Protein AF-A0A8J7K8T6-F1 (afdb_monomer_lite)

Sequence (107 aa):
MPESSIFPLVMDSPFGSLDEIYRRQVARAIPVLANQLIVLVTKTQWRGEVAEEMADRVGHQYVLTYYSPKPDCQEDAIALGSGQYPLVRLSPNLFEYTEIIEVERQG

Foldseek 3Di:
DDDPQPDEAEDEAPQPPDDPVVLLVCLQPQLPPYPHYHYHHDLVSCDDSNVVNCVVRDPWDKAKAWAACDPPWDWDWHDDDPDIGTNYHHHPPSDTDIDIGTDDDPD

Secondary structure (DSSP, 8-state):
---GGGS-EEEE-TTTT--HHHHHHHHHHGGGS-SSEEEE--TTTSSTHHHHHHGGG-S--EEEEEEE--TT---EEEEETTEEEEEEEE-TTS--EEEEEEPPP--

Radius of gyration: 16.02 Å; chains: 1; bounding box: 48×32×39 Å

pLDDT: mean 88.34, std 10.86, range [46.53, 97.88]

Structure (mmCIF, N/CA/C/O backbone):
data_AF-A0A8J7K8T6-F1
#
_entry.id   AF-A0A8J7K8T6-F1
#
loop_
_atom_site.group_PDB
_atom_site.id
_atom_site.type_symbol
_atom_site.label_atom_id
_atom_site.label_alt_id
_atom_site.label_comp_id
_atom_site.label_asym_id
_atom_site.label_entity_id
_atom_site.label_seq_id
_atom_site.pdbx_PDB_ins_code
_atom_site.Cartn_x
_atom_site.Cartn_y
_atom_site.Cartn_z
_atom_site.occupancy
_atom_site.B_iso_or_equiv
_atom_site.auth_seq_id
_atom_site.auth_comp_id
_atom_site.auth_asym_id
_atom_site.auth_atom_id
_atom_site.pdbx_PDB_model_num
ATOM 1 N N . MET A 1 1 ? -31.794 16.936 3.032 1.00 46.53 1 MET A N 1
ATOM 2 C CA . MET A 1 1 ? -30.410 17.012 2.514 1.00 46.53 1 MET A CA 1
ATOM 3 C C . MET A 1 1 ? -29.882 15.593 2.442 1.00 46.53 1 MET A C 1
ATOM 5 O O . MET A 1 1 ? -30.258 14.834 3.327 1.00 46.53 1 MET A O 1
ATOM 9 N N . PRO A 1 2 ? -29.124 15.192 1.409 1.00 48.59 2 PRO A N 1
ATOM 10 C CA . PRO A 1 2 ? -28.550 13.853 1.402 1.00 48.59 2 PRO A CA 1
ATOM 11 C C . PRO A 1 2 ? -27.568 13.753 2.573 1.00 48.59 2 PRO A C 1
ATOM 13 O O . PRO A 1 2 ? -26.721 14.631 2.739 1.00 48.59 2 PRO A O 1
ATOM 16 N N . GLU A 1 3 ? -27.725 12.739 3.421 1.00 56.84 3 GLU A N 1
ATOM 17 C CA . GLU A 1 3 ? -26.734 12.449 4.452 1.00 56.84 3 GLU A CA 1
ATOM 18 C C . GLU A 1 3 ? -25.435 12.037 3.754 1.00 56.84 3 GLU A C 1
ATOM 20 O O . GLU A 1 3 ? -25.422 11.141 2.909 1.00 56.84 3 GLU A O 1
ATOM 25 N N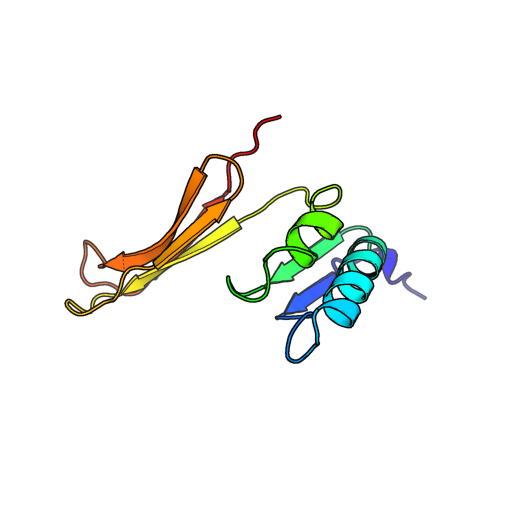 . SER A 1 4 ? -24.323 12.686 4.095 1.00 55.19 4 SER A N 1
ATOM 26 C CA . SER A 1 4 ? -22.994 12.358 3.563 1.00 55.19 4 SER A CA 1
ATOM 27 C C . SER A 1 4 ? -22.542 10.927 3.897 1.00 55.19 4 SER A C 1
ATOM 29 O O . SER A 1 4 ? -21.538 10.472 3.365 1.00 55.19 4 SER A O 1
ATOM 31 N N . SER A 1 5 ? -23.284 10.211 4.749 1.00 57.25 5 SER A N 1
ATOM 32 C CA . SER A 1 5 ? -23.075 8.807 5.126 1.00 57.25 5 SER A CA 1
ATOM 33 C C . SER A 1 5 ? -23.447 7.799 4.025 1.00 57.25 5 SER A C 1
ATOM 35 O O . SER A 1 5 ? -23.142 6.613 4.162 1.00 57.25 5 SER A O 1
ATOM 37 N N . ILE A 1 6 ? -24.114 8.246 2.951 1.00 66.06 6 ILE A N 1
ATOM 38 C CA . ILE A 1 6 ? -24.674 7.376 1.902 1.00 66.06 6 ILE A CA 1
ATOM 39 C C . ILE A 1 6 ? -23.663 7.098 0.772 1.00 66.06 6 ILE A C 1
ATOM 41 O O . ILE A 1 6 ? -23.799 6.103 0.063 1.00 66.06 6 ILE A O 1
ATOM 45 N N . PHE A 1 7 ? -22.630 7.932 0.609 1.00 80.94 7 PHE A N 1
ATOM 46 C CA . PHE A 1 7 ? -21.662 7.810 -0.487 1.00 80.94 7 PHE A CA 1
ATOM 47 C C . PHE A 1 7 ? -20.274 7.386 0.007 1.00 80.94 7 PHE A C 1
ATOM 49 O O . PHE A 1 7 ? -19.885 7.764 1.115 1.00 80.94 7 PHE A O 1
ATOM 56 N N . PRO A 1 8 ? -19.504 6.636 -0.807 1.00 86.69 8 PRO A N 1
ATOM 57 C CA . PRO A 1 8 ? -18.117 6.345 -0.485 1.00 86.69 8 PRO A CA 1
ATOM 58 C C . PRO A 1 8 ? -17.298 7.625 -0.382 1.00 86.69 8 PRO A C 1
ATOM 60 O O . PRO A 1 8 ? -17.351 8.490 -1.259 1.00 86.69 8 PRO A O 1
ATOM 63 N N . LEU A 1 9 ? -16.481 7.701 0.662 1.00 91.00 9 LEU A N 1
ATOM 64 C CA . LEU A 1 9 ? -15.450 8.714 0.793 1.00 91.00 9 LEU A CA 1
ATOM 65 C C . LEU A 1 9 ? -14.146 8.172 0.211 1.00 91.00 9 LEU A C 1
ATOM 67 O O . LEU A 1 9 ? -13.639 7.149 0.667 1.00 91.00 9 LEU A O 1
ATOM 71 N N . VAL A 1 10 ? -13.603 8.856 -0.796 1.00 93.25 10 VAL A N 1
ATOM 72 C CA . VAL A 1 10 ? -12.311 8.516 -1.403 1.00 93.25 10 VAL A CA 1
ATOM 73 C C . VAL A 1 10 ? -11.294 9.576 -1.007 1.00 93.25 10 VAL A C 1
ATOM 75 O O . VAL A 1 10 ? -11.547 10.767 -1.184 1.00 93.25 10 VAL A O 1
ATOM 78 N N . MET A 1 11 ? -10.153 9.154 -0.469 1.00 92.75 11 MET A N 1
ATOM 79 C CA . MET A 1 11 ? -9.060 10.049 -0.095 1.00 92.75 11 MET A CA 1
ATOM 80 C C . MET A 1 11 ? -7.763 9.631 -0.772 1.00 92.75 11 MET A C 1
ATOM 82 O O . MET A 1 11 ? -7.366 8.469 -0.693 1.00 92.75 11 MET A O 1
ATOM 86 N N . ASP A 1 12 ? -7.082 10.602 -1.371 1.00 91.38 12 ASP A N 1
ATOM 87 C CA . ASP A 1 12 ? -5.712 10.448 -1.843 1.00 91.38 12 ASP A CA 1
ATOM 88 C C . ASP A 1 12 ? -4.756 11.036 -0.807 1.00 91.38 12 ASP A C 1
ATOM 90 O O . ASP A 1 12 ? -4.829 12.218 -0.465 1.00 91.38 12 ASP A O 1
ATOM 94 N N . SER A 1 13 ? -3.863 10.193 -0.295 1.00 88.00 13 SER A N 1
ATOM 95 C CA . SER A 1 13 ? -2.732 10.603 0.525 1.00 88.00 13 SER A CA 1
ATOM 96 C C . SER A 1 13 ? -3.102 11.434 1.770 1.00 88.00 13 SER A C 1
ATOM 98 O O . SER A 1 13 ? -2.434 12.436 2.047 1.00 88.00 13 SER A O 1
ATOM 100 N N . PRO A 1 14 ? -4.091 11.025 2.598 1.00 88.19 14 PRO A N 1
ATOM 101 C CA . PRO A 1 14 ? -4.586 11.841 3.716 1.00 88.19 14 PRO A CA 1
ATOM 102 C C . PRO A 1 14 ? -3.578 12.023 4.868 1.00 88.19 14 PRO A C 1
ATOM 104 O O . PRO A 1 14 ? -3.843 12.750 5.821 1.00 88.19 14 PRO A O 1
ATOM 107 N N . PHE A 1 15 ? -2.415 11.370 4.783 1.00 88.25 15 PHE A N 1
ATOM 108 C CA . PHE A 1 15 ? -1.342 11.404 5.782 1.00 88.25 15 PHE A CA 1
ATOM 109 C C . PHE A 1 15 ? -0.106 12.199 5.326 1.00 88.25 15 PHE A C 1
ATOM 111 O O . PHE A 1 15 ? 0.943 12.131 5.969 1.00 88.25 15 PHE A O 1
ATOM 118 N N . GLY A 1 16 ? -0.174 12.892 4.183 1.00 79.88 16 GLY A N 1
ATOM 119 C CA . GLY A 1 16 ? 0.946 13.670 3.645 1.00 79.88 16 GLY A CA 1
ATOM 120 C C . GLY A 1 16 ? 1.366 14.833 4.555 1.00 79.88 16 GLY A C 1
ATOM 121 O O . GLY A 1 16 ? 0.522 15.552 5.075 1.00 79.88 16 GLY A O 1
ATOM 122 N N . SER A 1 17 ? 2.680 15.034 4.714 1.00 69.56 17 SER A N 1
ATOM 123 C CA . SER A 1 17 ? 3.289 16.171 5.436 1.00 69.56 17 SER A CA 1
ATOM 124 C C . SER A 1 17 ? 2.891 16.331 6.915 1.00 69.56 17 SER A C 1
ATOM 126 O O . SER A 1 17 ? 2.901 17.444 7.439 1.00 69.56 17 SER A O 1
ATOM 128 N N . LEU A 1 18 ? 2.579 15.227 7.600 1.00 78.12 18 LEU A N 1
ATOM 129 C CA . LEU A 1 18 ? 2.251 15.197 9.030 1.00 78.12 18 LEU A CA 1
ATOM 130 C C . LEU A 1 18 ? 3.329 14.465 9.845 1.00 78.12 18 LEU A C 1
ATOM 132 O O . LEU A 1 18 ? 3.889 13.456 9.397 1.00 78.12 18 LEU A O 1
ATOM 136 N N . ASP A 1 19 ? 3.596 14.941 11.065 1.00 80.56 19 ASP A N 1
ATOM 137 C CA . ASP A 1 19 ? 4.421 14.189 12.015 1.00 80.56 19 ASP A CA 1
ATOM 138 C C . ASP A 1 19 ? 3.712 12.901 12.480 1.00 80.56 19 ASP A C 1
ATOM 140 O O . ASP A 1 19 ? 2.548 12.649 12.166 1.00 80.56 19 ASP A O 1
ATOM 144 N N . GLU A 1 20 ? 4.442 12.032 13.175 1.00 80.06 20 GLU A N 1
ATOM 145 C CA . GLU A 1 20 ? 3.932 10.734 13.637 1.00 80.06 20 GLU A CA 1
ATOM 146 C C . GLU A 1 20 ? 2.703 10.857 14.558 1.00 80.06 20 GLU A C 1
ATOM 148 O O . GLU A 1 20 ? 1.760 10.071 14.450 1.00 80.06 20 GLU A O 1
ATOM 153 N N . ILE A 1 21 ? 2.669 11.872 15.428 1.00 82.56 21 ILE A N 1
ATOM 154 C CA . ILE A 1 21 ? 1.571 12.074 16.381 1.00 82.56 21 ILE A CA 1
ATOM 155 C C . ILE A 1 21 ? 0.300 12.460 15.623 1.00 82.56 21 ILE A C 1
ATOM 157 O O . ILE A 1 21 ? -0.761 11.872 15.856 1.00 82.56 21 ILE A O 1
ATOM 161 N N . TYR A 1 22 ? 0.400 13.402 14.684 1.00 85.06 22 TYR A N 1
ATOM 162 C CA . TYR A 1 22 ? -0.742 13.797 13.861 1.00 85.06 22 TYR A CA 1
ATOM 163 C C . TYR A 1 22 ? -1.194 12.665 12.939 1.00 85.06 22 TYR A C 1
ATOM 165 O O . TYR A 1 22 ? -2.398 12.446 12.811 1.00 85.06 22 TYR A O 1
ATOM 173 N N . ARG A 1 23 ? -0.271 11.888 12.354 1.00 87.38 23 ARG A N 1
ATOM 174 C CA . ARG A 1 23 ? -0.631 10.716 11.536 1.00 87.38 23 ARG A CA 1
ATOM 175 C C . ARG A 1 23 ? -1.458 9.706 12.326 1.00 87.38 23 ARG A C 1
ATOM 177 O O . ARG A 1 23 ? -2.501 9.288 11.829 1.00 87.38 23 ARG A O 1
ATOM 184 N N . ARG A 1 24 ? -1.078 9.399 13.571 1.00 89.38 24 ARG A N 1
ATOM 185 C CA . ARG A 1 24 ? -1.856 8.519 14.462 1.00 89.38 24 ARG A CA 1
ATOM 186 C C . ARG A 1 24 ? -3.257 9.067 14.747 1.00 89.38 24 ARG A C 1
ATOM 188 O O . ARG A 1 24 ? -4.237 8.330 14.673 1.00 89.38 24 ARG A O 1
ATOM 195 N N . GLN A 1 25 ? -3.380 10.359 15.057 1.00 88.88 25 GLN A N 1
ATOM 196 C CA . GLN A 1 25 ? -4.689 10.973 15.323 1.00 88.88 25 GLN A CA 1
ATOM 197 C C . GLN A 1 25 ? -5.607 10.935 14.096 1.0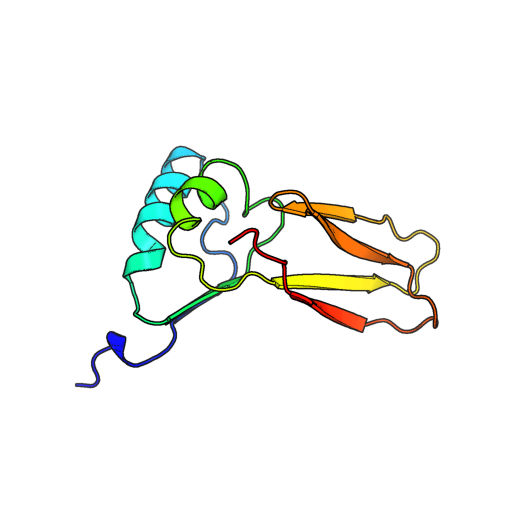0 88.88 25 GLN A C 1
ATOM 199 O O . GLN A 1 25 ? -6.781 10.585 14.209 1.00 88.88 25 GLN A O 1
ATOM 204 N N . VAL A 1 26 ? -5.064 11.249 12.921 1.00 90.31 26 VAL A N 1
ATOM 205 C CA . VAL A 1 26 ? -5.801 11.210 11.655 1.00 90.31 26 VAL A CA 1
ATOM 206 C C . VAL A 1 26 ? -6.196 9.772 11.298 1.00 90.31 26 VAL A C 1
ATOM 208 O O . VAL A 1 26 ? -7.342 9.538 10.917 1.00 90.31 26 VAL A O 1
ATOM 211 N N . ALA A 1 27 ? -5.302 8.798 11.502 1.00 91.50 27 ALA A N 1
ATOM 212 C CA . ALA A 1 27 ? -5.561 7.377 11.257 1.00 91.50 27 ALA A CA 1
ATOM 213 C C . ALA A 1 27 ? -6.689 6.815 12.139 1.00 91.50 27 ALA A C 1
ATOM 215 O O . ALA A 1 27 ? -7.451 5.969 11.682 1.00 91.50 27 ALA A O 1
ATOM 216 N N . ARG A 1 28 ? -6.864 7.342 13.358 1.00 91.12 28 ARG A N 1
ATOM 217 C CA . ARG A 1 28 ? -8.005 7.018 14.235 1.00 91.12 28 ARG A CA 1
ATOM 218 C C . ARG A 1 28 ? -9.321 7.637 13.776 1.00 91.12 28 ARG A C 1
ATOM 220 O O . ARG A 1 28 ? -10.378 7.032 13.934 1.00 91.12 28 ARG A O 1
ATOM 227 N N . ALA A 1 29 ? -9.273 8.863 13.262 1.00 89.94 29 ALA A N 1
ATOM 228 C CA . ALA A 1 29 ? -10.470 9.639 12.949 1.00 89.94 29 ALA A CA 1
ATOM 229 C C . ALA A 1 29 ? -11.069 9.292 11.579 1.00 89.94 29 ALA A C 1
ATOM 231 O O . ALA A 1 29 ? -12.286 9.215 11.436 1.00 89.94 29 ALA A O 1
ATOM 232 N N . ILE A 1 30 ? -10.232 9.075 10.565 1.00 89.88 30 ILE A N 1
ATOM 233 C CA . ILE A 1 30 ? -10.679 8.864 9.182 1.00 89.88 30 ILE A CA 1
ATOM 234 C C . ILE A 1 30 ? -11.619 7.651 9.009 1.00 89.88 30 ILE A C 1
ATOM 236 O O . ILE A 1 30 ? -12.651 7.812 8.350 1.00 89.88 30 ILE A O 1
ATOM 240 N N . PRO A 1 31 ? -1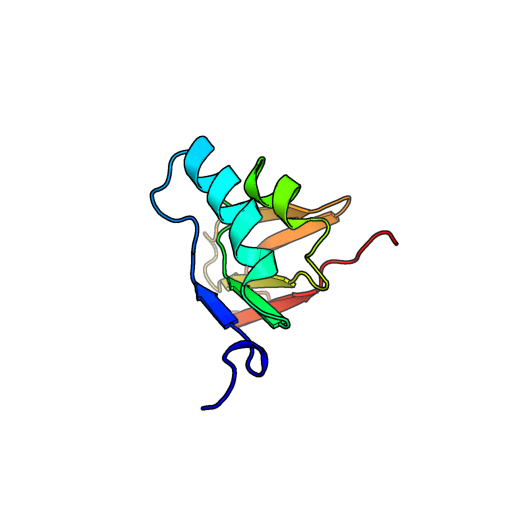1.351 6.469 9.604 1.00 88.50 31 PRO A N 1
ATOM 241 C CA . PRO A 1 31 ? -12.188 5.280 9.419 1.00 88.50 31 PRO A CA 1
ATOM 242 C C . PRO A 1 31 ? -13.639 5.403 9.900 1.00 88.50 31 PRO A C 1
ATOM 244 O O . PRO A 1 31 ? -14.445 4.530 9.593 1.00 88.50 31 PRO A O 1
ATOM 247 N N . VAL A 1 32 ? -13.984 6.432 10.684 1.00 88.12 32 VAL A N 1
ATOM 248 C CA . VAL A 1 32 ? -15.353 6.654 11.191 1.00 88.12 32 VAL A CA 1
ATOM 249 C C . VAL A 1 32 ? -16.111 7.755 10.442 1.00 88.12 32 VAL A C 1
ATOM 251 O O . VAL A 1 32 ? -17.259 8.029 10.779 1.00 88.12 32 VAL A O 1
ATOM 254 N N . LEU A 1 33 ? -15.502 8.391 9.434 1.00 86.31 33 LEU A N 1
ATOM 255 C CA . LEU A 1 33 ? -16.116 9.513 8.711 1.00 86.31 33 LEU A CA 1
ATOM 256 C C . LEU A 1 33 ? -17.237 9.092 7.753 1.00 86.31 33 LEU A C 1
ATOM 258 O O . LEU A 1 33 ? -18.116 9.897 7.451 1.00 86.31 33 LEU A O 1
ATOM 262 N N . ALA A 1 34 ? -17.199 7.856 7.256 1.00 86.88 34 ALA A N 1
ATOM 263 C CA . ALA A 1 34 ? -18.166 7.329 6.302 1.00 86.88 34 ALA A CA 1
ATOM 264 C C . ALA A 1 34 ? -18.334 5.815 6.474 1.00 86.88 34 ALA A C 1
ATOM 266 O O . ALA A 1 34 ? -17.425 5.128 6.935 1.00 86.88 34 ALA A O 1
ATOM 267 N N . ASN A 1 35 ? -19.486 5.294 6.045 1.00 87.00 35 ASN A N 1
ATOM 268 C CA . ASN A 1 35 ? -19.758 3.852 6.041 1.00 87.00 35 ASN A CA 1
ATOM 269 C C . ASN A 1 35 ? -18.852 3.090 5.061 1.00 87.00 35 ASN A C 1
ATOM 271 O O . ASN A 1 35 ? -18.521 1.931 5.295 1.00 87.00 35 ASN A O 1
ATOM 275 N N . GLN A 1 36 ? -18.460 3.741 3.963 1.00 89.69 36 GLN A N 1
ATOM 276 C CA . GLN A 1 36 ? -17.528 3.207 2.980 1.00 89.69 36 GLN A CA 1
ATOM 277 C C . GLN A 1 36 ? -16.401 4.216 2.764 1.00 89.69 36 GLN A C 1
ATOM 279 O O . GLN A 1 36 ? -16.644 5.370 2.410 1.00 89.69 36 GLN A O 1
ATOM 284 N N . LEU A 1 37 ? -15.168 3.769 2.983 1.00 92.06 37 LEU A N 1
ATOM 285 C CA . LEU A 1 37 ? -13.962 4.578 2.879 1.00 92.06 37 LEU A CA 1
ATOM 286 C C . LEU A 1 37 ? -12.950 3.866 1.975 1.00 92.06 37 LEU A C 1
ATOM 288 O O . LEU A 1 37 ? -12.649 2.692 2.184 1.00 92.06 37 LEU A O 1
ATOM 292 N N . ILE A 1 38 ? -12.402 4.595 1.005 1.00 94.25 38 ILE A N 1
ATOM 293 C CA . ILE A 1 38 ? -11.311 4.148 0.137 1.00 94.25 38 ILE A CA 1
ATOM 294 C C . ILE A 1 38 ? -10.146 5.117 0.329 1.00 94.25 38 ILE A C 1
ATOM 296 O O . ILE A 1 38 ? -10.285 6.317 0.099 1.00 94.25 38 ILE A O 1
ATOM 300 N N . VAL A 1 39 ? -8.996 4.599 0.753 1.00 94.44 39 VAL A N 1
ATOM 301 C CA . VAL A 1 39 ? -7.788 5.399 0.975 1.00 94.44 39 VAL A CA 1
ATOM 302 C C . VAL A 1 39 ? -6.693 4.929 0.031 1.00 94.44 39 VAL A C 1
ATOM 304 O O . VAL A 1 39 ? -6.346 3.751 0.015 1.00 94.44 39 VAL A O 1
ATOM 307 N N . LEU A 1 40 ? -6.140 5.863 -0.737 1.00 95.31 40 LEU A N 1
ATOM 308 C CA . LEU A 1 40 ? -4.969 5.653 -1.580 1.00 95.31 40 LEU A CA 1
ATOM 309 C C . LEU A 1 40 ? -3.753 6.231 -0.864 1.00 95.31 40 LEU A C 1
ATOM 311 O O . LEU A 1 40 ? -3.755 7.394 -0.465 1.00 95.31 40 LEU A O 1
ATOM 315 N N . VAL A 1 41 ? -2.730 5.409 -0.658 1.00 94.12 41 VAL A N 1
ATOM 316 C CA . VAL A 1 41 ? -1.536 5.768 0.113 1.00 94.12 41 VAL A CA 1
ATOM 317 C C . VAL A 1 41 ? -0.296 5.137 -0.489 1.00 94.12 41 VAL A C 1
ATOM 319 O O . VAL A 1 41 ? -0.324 4.046 -1.052 1.00 94.12 41 VAL A O 1
ATOM 322 N N . THR A 1 42 ? 0.821 5.825 -0.311 1.00 93.38 42 THR A N 1
ATOM 323 C CA . THR A 1 42 ? 2.151 5.302 -0.620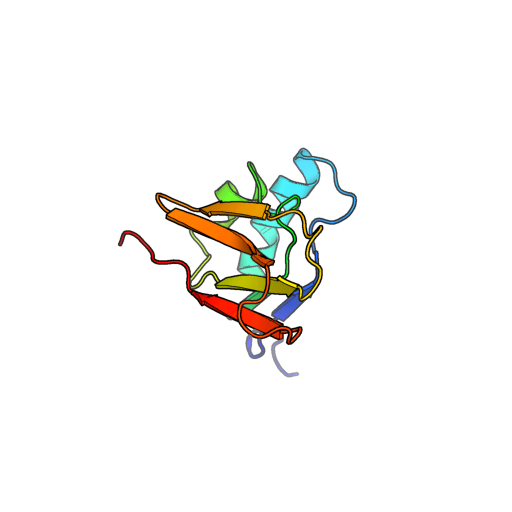 1.00 93.38 42 THR A CA 1
ATOM 324 C C . THR A 1 42 ? 2.648 4.360 0.482 1.00 93.38 42 THR A C 1
ATOM 326 O O . THR A 1 42 ? 2.220 4.438 1.638 1.00 93.38 42 THR A O 1
ATOM 329 N N . LYS A 1 43 ? 3.645 3.525 0.159 1.00 92.94 43 LYS A N 1
ATOM 330 C CA . LYS A 1 43 ? 4.347 2.661 1.129 1.00 92.94 43 LYS A CA 1
ATOM 331 C C . LYS A 1 43 ? 4.881 3.421 2.348 1.00 92.94 43 LYS A C 1
ATOM 333 O O . LYS A 1 43 ? 4.920 2.879 3.445 1.00 92.94 43 LYS A O 1
ATOM 338 N N . THR A 1 44 ? 5.301 4.674 2.182 1.00 90.62 44 THR A N 1
ATOM 339 C CA . THR A 1 44 ? 5.846 5.487 3.281 1.00 90.62 44 THR A CA 1
ATOM 340 C C . THR A 1 44 ? 4.767 6.077 4.186 1.00 90.62 44 THR A C 1
ATOM 342 O O . THR A 1 44 ? 5.058 6.394 5.339 1.00 90.62 44 THR A O 1
ATOM 345 N N . GLN A 1 45 ? 3.535 6.213 3.693 1.00 90.56 45 GLN A N 1
ATOM 346 C CA . GLN A 1 45 ? 2.382 6.647 4.482 1.00 90.56 45 GLN A CA 1
ATOM 347 C C . GLN A 1 45 ? 1.727 5.475 5.214 1.00 90.56 45 GLN A C 1
ATOM 349 O O . GLN A 1 45 ? 1.306 5.635 6.356 1.00 90.56 45 GLN A O 1
ATOM 354 N N . TRP A 1 46 ? 1.675 4.298 4.585 1.00 91.31 46 TRP A N 1
ATOM 355 C CA . TRP A 1 46 ? 1.118 3.083 5.176 1.00 91.31 46 TRP A CA 1
ATOM 356 C C . TRP A 1 46 ? 2.152 2.327 6.021 1.00 91.31 46 TRP A C 1
ATOM 358 O O . TRP A 1 46 ? 2.656 1.274 5.632 1.00 91.31 46 TRP A O 1
ATOM 368 N N . ARG A 1 47 ? 2.511 2.883 7.182 1.00 85.75 47 ARG A N 1
ATOM 369 C CA . ARG A 1 47 ? 3.484 2.273 8.102 1.00 85.75 47 ARG A CA 1
ATOM 370 C C . ARG A 1 47 ? 3.159 2.561 9.561 1.00 85.75 47 ARG A C 1
ATOM 372 O O . ARG A 1 47 ? 2.486 3.551 9.845 1.00 85.75 47 ARG A O 1
ATOM 379 N N . GLY A 1 48 ? 3.695 1.714 10.443 1.00 88.62 48 GLY A N 1
ATOM 380 C CA . GLY A 1 48 ? 3.688 1.904 11.893 1.00 88.62 48 GLY A CA 1
ATOM 381 C C . GLY A 1 48 ? 2.307 2.272 12.416 1.00 88.62 48 GLY A C 1
ATOM 382 O O . GLY A 1 48 ? 1.341 1.534 12.234 1.00 88.62 48 GLY A O 1
ATOM 383 N N . GLU A 1 49 ? 2.223 3.474 12.968 1.00 88.94 49 GLU A N 1
ATOM 384 C CA . GLU A 1 49 ? 1.038 4.038 13.591 1.00 88.94 49 GLU A CA 1
ATOM 385 C C . GLU A 1 49 ? -0.189 4.077 12.677 1.00 88.94 49 GLU A C 1
ATOM 387 O O . GLU A 1 49 ? -1.303 3.887 13.148 1.00 88.94 49 GLU A O 1
ATOM 392 N N . VAL A 1 50 ? -0.021 4.308 11.373 1.00 91.56 50 VAL A N 1
ATOM 393 C CA . VAL A 1 50 ? -1.168 4.396 10.457 1.00 91.56 50 VAL A CA 1
ATOM 394 C C . VAL A 1 50 ? -1.760 3.011 10.216 1.00 91.56 50 VAL A C 1
ATOM 396 O O . VAL A 1 50 ? -2.973 2.833 10.293 1.00 91.56 50 VAL A O 1
ATOM 399 N N . ALA A 1 51 ? -0.898 2.028 9.948 1.00 90.81 51 ALA A N 1
ATOM 400 C CA . ALA A 1 51 ? -1.327 0.660 9.693 1.00 90.81 51 ALA A CA 1
ATOM 401 C C . ALA A 1 51 ? -1.967 0.036 10.944 1.00 90.81 51 ALA A C 1
ATOM 403 O O . ALA A 1 51 ? -3.006 -0.604 10.826 1.00 90.81 51 ALA A O 1
ATOM 404 N N . GLU A 1 52 ? -1.387 0.273 12.126 1.00 91.44 52 GLU A N 1
ATOM 405 C CA . GLU A 1 52 ? -1.910 -0.199 13.416 1.00 91.44 52 GLU A CA 1
ATOM 406 C C . GLU A 1 52 ? -3.321 0.331 13.700 1.00 91.44 52 GLU A C 1
ATOM 408 O O . GLU A 1 52 ? -4.229 -0.447 13.972 1.00 91.44 52 GLU A O 1
ATOM 413 N N . GLU A 1 53 ? -3.529 1.646 13.609 1.00 92.19 53 GLU A N 1
ATOM 414 C CA . GLU A 1 53 ? -4.806 2.268 13.990 1.00 92.19 53 GLU A CA 1
ATOM 415 C C . GLU A 1 53 ? -5.932 1.984 12.990 1.00 92.19 53 GLU A C 1
ATOM 417 O O . GLU A 1 53 ? -7.110 2.006 13.349 1.00 92.19 53 GLU A O 1
ATOM 422 N N . MET A 1 54 ? -5.588 1.732 11.725 1.00 91.31 54 MET A N 1
ATOM 423 C CA . MET A 1 54 ? -6.577 1.452 10.687 1.00 91.31 54 MET A CA 1
ATOM 424 C C . MET A 1 54 ? -6.892 -0.038 10.537 1.00 91.31 54 MET A C 1
ATOM 426 O O . MET A 1 54 ? -7.966 -0.349 10.021 1.00 91.31 54 MET A O 1
ATOM 430 N N . ALA A 1 55 ? -6.010 -0.946 10.977 1.00 88.56 55 ALA A N 1
ATOM 431 C CA . ALA A 1 55 ? -6.096 -2.389 10.721 1.00 88.56 55 ALA A CA 1
ATOM 432 C C . ALA A 1 55 ? -7.491 -2.976 10.985 1.00 88.56 55 ALA A C 1
ATOM 434 O O . ALA A 1 55 ? -8.061 -3.616 10.099 1.00 88.56 55 ALA A O 1
ATOM 435 N N . ASP A 1 56 ? -8.077 -2.670 12.145 1.00 88.44 56 ASP A N 1
ATOM 436 C CA . ASP A 1 56 ? -9.375 -3.199 12.588 1.00 88.44 56 ASP A CA 1
ATOM 437 C C . ASP A 1 56 ? -10.565 -2.748 11.723 1.00 88.44 56 ASP A C 1
ATOM 439 O O . ASP A 1 56 ? -11.657 -3.313 11.802 1.00 88.44 56 ASP A O 1
ATOM 443 N N . ARG A 1 57 ? -10.390 -1.697 10.913 1.00 90.06 57 ARG A N 1
ATOM 444 C CA . ARG A 1 57 ? -11.442 -1.103 10.071 1.00 90.06 57 ARG A CA 1
ATOM 445 C C . ARG A 1 57 ? -11.216 -1.300 8.581 1.00 90.06 57 ARG A C 1
ATOM 447 O O . ARG A 1 57 ? -12.123 -1.033 7.795 1.00 90.06 57 ARG A O 1
ATOM 454 N N . VAL A 1 58 ? -10.038 -1.757 8.166 1.00 91.19 58 VAL A N 1
ATOM 455 C CA . VAL A 1 58 ? -9.805 -2.112 6.765 1.00 91.19 58 VAL A CA 1
ATOM 456 C C . VAL A 1 58 ? -10.601 -3.389 6.497 1.00 91.19 58 VAL A C 1
ATOM 458 O O . VAL A 1 58 ? -10.463 -4.358 7.239 1.00 91.19 58 VAL A O 1
ATOM 461 N N . GLY A 1 59 ? -11.421 -3.417 5.445 1.00 91.44 59 GLY A N 1
ATOM 462 C CA . GLY A 1 59 ? -12.124 -4.628 4.986 1.00 91.44 59 GLY A CA 1
ATOM 463 C C . GLY A 1 59 ? -11.405 -5.343 3.839 1.00 91.44 59 GLY A C 1
ATOM 464 O O . GLY A 1 59 ? -11.292 -6.562 3.839 1.00 91.44 59 GLY A O 1
ATOM 465 N N . HIS A 1 60 ? -10.848 -4.566 2.911 1.00 92.88 60 HIS A N 1
ATOM 466 C CA . HIS A 1 60 ? -10.053 -5.046 1.784 1.00 92.88 60 HIS A CA 1
ATOM 467 C C . HIS A 1 60 ? -8.802 -4.191 1.651 1.00 92.88 60 HIS A C 1
ATOM 469 O O . HIS A 1 60 ? -8.837 -2.988 1.921 1.00 92.88 60 HIS A O 1
ATOM 475 N N . GLN A 1 61 ? -7.707 -4.808 1.225 1.00 94.38 61 GLN A N 1
ATOM 476 C CA . GLN A 1 61 ? -6.456 -4.120 0.961 1.00 94.38 61 GLN A CA 1
ATOM 477 C C . GLN A 1 61 ? -5.929 -4.565 -0.396 1.00 94.38 61 GLN A C 1
ATOM 479 O O . GLN A 1 61 ? -5.954 -5.749 -0.718 1.00 94.38 61 GLN A O 1
ATOM 484 N N . TYR A 1 62 ? -5.451 -3.601 -1.17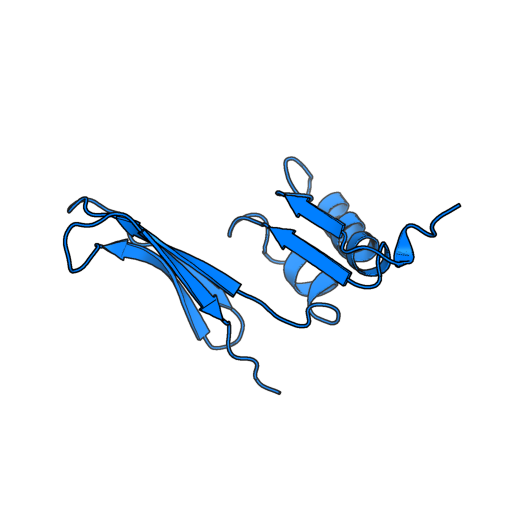5 1.00 96.06 62 TYR A N 1
ATOM 485 C CA . TYR A 1 62 ? -4.929 -3.836 -2.511 1.00 96.06 62 TYR A CA 1
ATOM 486 C C . TYR A 1 62 ? -3.573 -3.162 -2.660 1.00 96.06 62 TYR A C 1
ATOM 488 O O . TYR A 1 62 ? -3.341 -2.078 -2.119 1.00 96.06 62 TYR A O 1
ATOM 496 N N . VAL A 1 63 ? -2.691 -3.801 -3.416 1.00 96.88 63 VAL A N 1
ATOM 497 C CA . VAL A 1 63 ? -1.395 -3.273 -3.823 1.00 96.88 63 VAL A CA 1
ATOM 498 C C . VAL A 1 63 ? -1.444 -3.004 -5.318 1.00 96.88 63 VAL A C 1
ATOM 500 O O . VAL A 1 63 ? -1.866 -3.852 -6.098 1.00 96.88 63 VAL A O 1
ATOM 503 N N . LEU A 1 64 ? -1.029 -1.804 -5.715 1.00 97.50 64 LEU A N 1
ATOM 504 C CA . LEU A 1 64 ? -0.904 -1.429 -7.116 1.00 97.50 64 LEU A CA 1
ATOM 505 C C . LEU A 1 64 ? 0.538 -1.708 -7.537 1.00 97.50 64 LEU A C 1
ATOM 507 O O . LEU A 1 64 ? 1.449 -0.980 -7.141 1.00 97.50 64 LEU A O 1
ATOM 511 N N . THR A 1 65 ? 0.747 -2.772 -8.306 1.00 97.88 65 THR A N 1
ATOM 512 C CA . THR A 1 65 ? 2.065 -3.157 -8.811 1.00 97.88 65 THR A CA 1
ATOM 513 C C . THR A 1 65 ? 2.294 -2.518 -10.166 1.00 97.88 65 THR A C 1
ATOM 515 O O . THR A 1 65 ? 1.626 -2.848 -11.143 1.00 97.88 65 THR A O 1
ATOM 518 N N . TYR A 1 66 ? 3.260 -1.613 -10.231 1.00 97.56 66 TYR A N 1
ATOM 519 C CA . TYR A 1 66 ? 3.693 -0.990 -11.470 1.00 97.56 66 TYR A CA 1
ATOM 520 C C . TYR A 1 66 ? 4.731 -1.868 -12.182 1.00 97.56 66 TYR A C 1
ATOM 522 O O . TYR A 1 66 ? 5.770 -2.216 -11.616 1.00 97.56 66 TYR A O 1
ATOM 530 N N . TYR A 1 67 ? 4.458 -2.209 -13.439 1.00 97.56 67 TYR A N 1
ATOM 531 C CA . TYR A 1 67 ? 5.350 -2.957 -14.317 1.00 97.56 67 TYR A CA 1
ATOM 532 C C . TYR A 1 67 ? 6.039 -1.999 -15.288 1.00 97.56 67 TYR A C 1
ATOM 534 O O . TYR A 1 67 ? 5.410 -1.450 -16.194 1.00 97.56 67 TYR A O 1
ATOM 542 N N . SER A 1 68 ? 7.346 -1.804 -15.108 1.00 96.31 68 SER A N 1
ATOM 543 C CA . SER A 1 68 ? 8.147 -0.907 -15.942 1.00 96.31 68 SER A CA 1
ATOM 544 C C . SER A 1 68 ? 8.837 -1.670 -17.075 1.00 96.31 68 SER A C 1
ATOM 546 O O . SER A 1 68 ? 9.449 -2.702 -16.813 1.00 96.31 68 SER A O 1
ATOM 548 N N . PRO A 1 69 ? 8.846 -1.173 -18.323 1.00 95.19 69 PRO A N 1
ATOM 549 C CA . PRO A 1 69 ? 9.605 -1.799 -19.410 1.00 95.19 69 PRO A CA 1
ATOM 550 C C . PRO A 1 69 ? 11.114 -1.511 -19.344 1.00 95.19 69 PRO A C 1
ATOM 552 O O . PRO A 1 69 ? 11.878 -2.001 -20.175 1.00 95.19 69 PRO A O 1
ATOM 555 N N . LYS A 1 70 ? 11.553 -0.675 -18.396 1.00 94.31 70 LYS A N 1
ATOM 556 C CA . LYS A 1 70 ? 12.934 -0.203 -18.283 1.00 94.31 70 LYS A CA 1
ATOM 557 C C . LYS A 1 70 ? 13.838 -1.269 -17.645 1.00 94.31 70 LYS A C 1
ATOM 559 O O . LYS A 1 70 ? 13.552 -1.681 -16.525 1.00 94.31 70 LYS A O 1
ATOM 564 N N . PRO A 1 71 ? 14.946 -1.685 -18.288 1.00 88.62 71 PRO A N 1
ATOM 565 C CA . PRO A 1 71 ? 15.837 -2.715 -17.741 1.00 88.62 71 PRO A CA 1
ATOM 566 C C . PRO A 1 71 ? 16.546 -2.325 -16.436 1.00 88.62 71 PRO A C 1
ATOM 568 O O . PRO A 1 71 ? 16.934 -3.198 -15.669 1.00 88.62 71 PRO A O 1
ATOM 571 N N . ASP A 1 72 ? 16.729 -1.029 -16.186 1.00 90.94 72 ASP A N 1
ATOM 572 C CA . ASP A 1 72 ? 17.327 -0.459 -14.972 1.00 90.94 72 ASP A CA 1
ATOM 573 C C . ASP A 1 72 ? 16.293 -0.186 -13.865 1.00 90.94 72 ASP A C 1
ATOM 575 O O . ASP A 1 72 ? 16.583 0.498 -12.882 1.00 90.94 72 ASP A O 1
ATOM 579 N N . CYS A 1 73 ? 15.077 -0.717 -14.020 1.00 91.12 73 CYS A N 1
ATOM 580 C CA . CYS A 1 73 ? 14.013 -0.597 -13.040 1.00 91.12 73 CYS A CA 1
ATOM 581 C C . CYS A 1 73 ? 14.450 -1.169 -11.684 1.00 91.12 73 CYS A C 1
ATOM 583 O O . CYS A 1 73 ? 14.822 -2.336 -11.564 1.00 91.12 73 CYS A O 1
ATOM 585 N N . GLN A 1 74 ? 14.382 -0.329 -10.650 1.00 93.50 74 GLN A N 1
ATOM 586 C CA . GLN A 1 74 ? 14.569 -0.766 -9.274 1.00 93.50 74 GLN A CA 1
ATOM 587 C C . GLN A 1 74 ? 13.265 -1.372 -8.774 1.00 93.50 74 GLN A C 1
ATOM 589 O O . GLN A 1 74 ? 12.273 -0.663 -8.593 1.00 93.50 74 GLN A O 1
ATOM 594 N N . GLU A 1 75 ? 13.272 -2.685 -8.571 1.00 94.88 75 GLU A N 1
ATOM 595 C CA . GLU A 1 75 ? 12.136 -3.366 -7.968 1.00 94.88 75 GLU A CA 1
ATOM 596 C C . GLU A 1 75 ? 11.952 -2.915 -6.515 1.00 94.88 75 GLU A C 1
ATOM 598 O O . GLU A 1 75 ? 12.915 -2.708 -5.774 1.00 94.88 75 GLU A O 1
ATOM 603 N N . ASP A 1 76 ? 10.695 -2.779 -6.108 1.00 96.50 76 ASP A N 1
ATOM 604 C CA . ASP A 1 76 ? 10.316 -2.473 -4.732 1.00 96.50 76 ASP A CA 1
ATOM 605 C C . ASP A 1 76 ? 9.146 -3.364 -4.321 1.00 96.50 76 ASP A C 1
ATOM 607 O O . ASP A 1 76 ? 8.363 -3.831 -5.152 1.00 96.50 76 ASP A O 1
ATOM 611 N N . ALA A 1 77 ? 9.021 -3.599 -3.022 1.00 96.12 77 ALA A N 1
ATOM 612 C CA . ALA A 1 77 ? 7.977 -4.417 -2.431 1.00 96.12 77 ALA A CA 1
ATOM 613 C C . ALA A 1 77 ? 7.555 -3.874 -1.064 1.00 96.12 77 ALA A C 1
ATOM 615 O O . ALA A 1 77 ? 8.323 -3.210 -0.366 1.00 96.12 77 ALA A O 1
ATOM 616 N N . ILE A 1 78 ? 6.335 -4.192 -0.651 1.00 94.62 78 ILE A N 1
ATOM 617 C CA . ILE A 1 78 ? 5.809 -3.913 0.682 1.00 94.62 78 ILE A CA 1
ATOM 618 C C . ILE A 1 78 ? 5.507 -5.226 1.403 1.00 94.62 78 ILE A C 1
ATOM 620 O O . ILE A 1 78 ? 4.941 -6.154 0.827 1.00 94.62 78 ILE A O 1
ATOM 624 N N . ALA A 1 79 ? 5.911 -5.309 2.669 1.00 92.88 79 ALA A N 1
ATOM 625 C CA . ALA A 1 79 ? 5.521 -6.402 3.550 1.00 92.88 79 ALA A CA 1
ATOM 626 C C . ALA A 1 79 ? 4.176 -6.054 4.195 1.00 92.88 79 ALA A C 1
ATOM 628 O O . ALA A 1 79 ? 4.049 -4.998 4.817 1.00 92.88 79 ALA A O 1
ATOM 629 N N . LEU A 1 80 ? 3.180 -6.922 4.026 1.00 90.94 80 LEU A N 1
ATOM 630 C CA . LEU A 1 80 ? 1.835 -6.761 4.576 1.00 90.94 80 LEU A CA 1
ATOM 631 C C . LEU A 1 80 ? 1.397 -8.097 5.181 1.00 90.94 80 LEU A C 1
ATOM 633 O O . LEU A 1 80 ? 1.310 -9.107 4.481 1.00 90.94 80 LEU A O 1
ATOM 637 N N . GLY A 1 81 ? 1.146 -8.109 6.492 1.00 84.81 81 GLY A N 1
ATOM 638 C CA . GLY A 1 81 ? 0.900 -9.349 7.229 1.00 84.81 81 GLY A CA 1
ATOM 639 C C . GLY A 1 81 ? 2.087 -10.311 7.112 1.00 84.81 81 GLY A C 1
ATOM 640 O O . GLY A 1 81 ? 3.228 -9.931 7.371 1.00 84.81 81 GLY A O 1
ATOM 641 N N . SER A 1 82 ? 1.818 -11.552 6.707 1.00 83.12 82 SER A N 1
ATOM 642 C CA . SER A 1 82 ? 2.837 -12.573 6.427 1.00 83.12 82 SER A CA 1
ATOM 643 C C . SER A 1 82 ? 3.313 -12.590 4.966 1.00 83.12 82 SER A C 1
ATOM 645 O O . SER A 1 82 ? 4.220 -13.353 4.635 1.00 83.12 82 SER A O 1
ATOM 647 N N . GLY A 1 83 ? 2.723 -11.763 4.094 1.00 90.38 83 GLY A N 1
ATOM 648 C CA . GLY A 1 83 ? 3.017 -11.717 2.663 1.00 90.38 83 GLY A CA 1
ATOM 649 C C . GLY A 1 83 ? 3.962 -10.581 2.264 1.00 90.38 83 GLY A C 1
ATOM 650 O O . GLY A 1 83 ? 4.043 -9.538 2.918 1.00 90.38 83 GLY A O 1
ATOM 651 N N . GLN A 1 84 ? 4.652 -10.771 1.140 1.00 94.69 84 GLN A N 1
ATOM 652 C CA . GLN A 1 84 ? 5.451 -9.740 0.484 1.00 94.69 84 GLN A CA 1
ATOM 653 C C . GLN A 1 84 ? 4.874 -9.459 -0.902 1.00 94.69 84 GLN A C 1
ATOM 655 O O . GLN A 1 84 ? 4.799 -10.352 -1.744 1.00 94.69 84 GLN A O 1
ATOM 660 N N . TYR A 1 85 ? 4.492 -8.206 -1.133 1.00 96.06 85 TYR A N 1
ATOM 661 C CA . TYR A 1 85 ? 3.768 -7.783 -2.326 1.00 96.06 85 TYR A CA 1
ATOM 662 C C . TYR A 1 85 ? 4.616 -6.808 -3.143 1.00 96.06 85 TYR A C 1
ATOM 664 O O . TYR A 1 85 ? 5.140 -5.843 -2.581 1.00 96.06 85 TYR A O 1
ATOM 672 N N . PRO A 1 86 ? 4.781 -7.025 -4.456 1.00 96.94 86 PRO A N 1
ATOM 673 C CA . PRO A 1 86 ? 5.575 -6.137 -5.291 1.00 96.94 86 PRO A CA 1
ATOM 674 C C . PRO A 1 86 ? 4.865 -4.797 -5.513 1.00 96.94 86 PRO A C 1
ATOM 676 O O . PRO A 1 86 ? 3.676 -4.754 -5.808 1.00 96.94 86 PRO A O 1
ATOM 679 N N . LEU A 1 87 ? 5.603 -3.696 -5.426 1.00 97.00 87 LEU A N 1
ATOM 680 C CA . LEU A 1 87 ? 5.146 -2.362 -5.828 1.00 97.00 87 LEU A CA 1
ATOM 681 C C . LEU A 1 87 ? 5.672 -1.984 -7.207 1.00 97.00 87 LEU A C 1
ATOM 683 O O . LEU A 1 87 ? 4.979 -1.317 -7.969 1.00 97.00 87 LEU A O 1
ATOM 687 N N . VAL A 1 88 ? 6.889 -2.423 -7.525 1.00 97.25 88 VAL A N 1
ATOM 688 C CA . VAL A 1 88 ? 7.549 -2.149 -8.799 1.00 97.25 88 VAL A CA 1
ATOM 689 C C . VAL A 1 88 ? 8.216 -3.426 -9.293 1.00 97.25 88 VAL A C 1
ATOM 691 O O . VAL A 1 88 ? 8.923 -4.085 -8.528 1.00 97.25 88 VAL A O 1
ATOM 694 N N . ARG A 1 89 ? 7.983 -3.785 -10.558 1.00 96.69 89 ARG A N 1
ATOM 695 C CA . ARG A 1 89 ? 8.545 -4.974 -11.215 1.00 96.69 89 ARG A CA 1
ATOM 696 C C . ARG A 1 89 ? 9.008 -4.653 -12.627 1.00 96.69 89 ARG A C 1
ATOM 698 O O . ARG A 1 89 ? 8.431 -3.792 -13.295 1.00 96.69 89 ARG A O 1
ATOM 705 N N . LEU A 1 90 ? 9.999 -5.400 -13.109 1.00 96.44 90 LEU A N 1
ATOM 706 C CA . LEU A 1 90 ? 10.318 -5.395 -14.533 1.00 96.44 90 LEU A CA 1
ATOM 707 C C . LEU A 1 90 ? 9.171 -6.035 -15.330 1.00 96.44 90 LEU A C 1
ATOM 709 O O . LEU A 1 90 ? 8.692 -7.125 -15.007 1.00 96.44 90 LEU A O 1
ATOM 713 N N . SER A 1 91 ? 8.738 -5.358 -16.388 1.00 95.88 91 SER A N 1
ATOM 714 C CA . SER A 1 91 ? 7.689 -5.838 -17.280 1.00 95.88 91 SER A CA 1
ATOM 715 C C . SER A 1 91 ? 8.166 -7.043 -18.103 1.00 95.88 91 SER A C 1
ATOM 717 O O . SER A 1 91 ? 9.188 -6.946 -18.788 1.00 95.88 91 SER A O 1
ATOM 719 N N . PRO A 1 92 ? 7.426 -8.169 -18.108 1.00 92.69 92 PRO A N 1
ATOM 720 C CA . PRO A 1 92 ? 7.810 -9.368 -18.853 1.00 92.69 92 PRO A CA 1
ATOM 721 C C . PRO A 1 92 ? 7.574 -9.247 -20.367 1.00 92.69 92 PRO A C 1
ATOM 723 O O . PRO A 1 92 ? 8.059 -10.078 -21.131 1.00 92.69 92 PRO A O 1
ATOM 726 N N . ASN A 1 93 ? 6.804 -8.251 -20.812 1.00 92.38 93 ASN A N 1
ATOM 727 C CA . ASN A 1 93 ? 6.329 -8.121 -22.193 1.00 92.38 93 ASN A CA 1
ATOM 728 C C . ASN A 1 93 ? 6.674 -6.763 -22.832 1.00 92.38 93 ASN A C 1
ATOM 730 O O . ASN A 1 93 ? 6.135 -6.440 -23.886 1.00 92.38 93 ASN A O 1
ATOM 734 N N . LEU A 1 94 ? 7.571 -5.984 -22.211 1.00 89.06 94 LEU A N 1
ATOM 735 C CA . LEU A 1 94 ? 7.981 -4.635 -22.634 1.00 89.06 94 LEU A CA 1
ATOM 736 C C . LEU A 1 94 ? 6.853 -3.586 -22.655 1.00 89.06 94 LEU A C 1
ATOM 738 O O . LEU A 1 94 ? 7.080 -2.468 -23.120 1.00 89.06 94 LEU A O 1
ATOM 742 N N . PHE A 1 95 ? 5.667 -3.899 -22.128 1.00 93.69 95 PHE A N 1
ATOM 743 C CA . PHE A 1 95 ? 4.593 -2.924 -21.953 1.00 93.69 95 PHE A CA 1
ATOM 744 C C . PHE A 1 95 ? 4.610 -2.333 -20.546 1.00 93.69 95 PHE A C 1
ATOM 746 O O . PHE A 1 95 ? 4.899 -3.023 -19.570 1.00 93.69 95 PHE A O 1
ATOM 753 N N . GLU A 1 96 ? 4.275 -1.050 -20.448 1.00 96.19 96 GLU A N 1
ATOM 754 C CA . GLU A 1 96 ? 4.041 -0.372 -19.176 1.00 96.19 96 GLU A CA 1
ATOM 755 C C . GLU A 1 96 ? 2.587 -0.581 -18.742 1.00 96.19 96 GLU A C 1
ATOM 757 O O . GLU A 1 96 ? 1.666 -0.291 -19.508 1.00 96.19 96 GLU A O 1
ATOM 762 N N . TYR A 1 97 ? 2.372 -1.102 -17.533 1.00 96.94 97 TYR A N 1
ATOM 763 C CA . TYR A 1 97 ? 1.031 -1.304 -16.978 1.00 96.94 97 TYR A CA 1
ATOM 764 C C . TYR A 1 97 ? 1.047 -1.384 -15.449 1.00 96.94 97 TYR A C 1
ATOM 766 O O . TYR A 1 97 ? 2.096 -1.560 -14.831 1.00 96.94 97 TYR A O 1
ATOM 774 N N . THR A 1 98 ? -0.137 -1.278 -14.844 1.00 97.19 98 THR A N 1
ATOM 775 C CA . THR A 1 98 ? -0.336 -1.468 -13.404 1.00 97.19 98 THR A CA 1
ATOM 776 C C . THR A 1 98 ? -1.316 -2.606 -13.176 1.00 97.19 98 THR A C 1
ATOM 778 O O . THR A 1 98 ? -2.395 -2.625 -13.767 1.00 97.19 98 THR A O 1
ATOM 781 N N . GLU A 1 99 ? -0.948 -3.536 -12.306 1.00 97.19 99 GLU A N 1
ATOM 782 C CA . GLU A 1 99 ? -1.825 -4.597 -11.821 1.00 97.19 99 GLU A CA 1
ATOM 783 C C . GLU A 1 99 ? -2.337 -4.248 -10.421 1.00 97.19 99 GLU A C 1
ATOM 785 O O . GLU A 1 99 ? -1.603 -3.689 -9.605 1.00 97.19 99 GLU A O 1
ATOM 790 N N . ILE A 1 100 ? -3.604 -4.559 -10.142 1.00 97.38 100 ILE A N 1
ATOM 791 C CA . ILE A 1 100 ? -4.191 -4.420 -8.806 1.00 97.38 100 ILE A CA 1
ATOM 792 C C . ILE A 1 100 ? -4.212 -5.809 -8.177 1.00 97.38 100 ILE A C 1
ATOM 794 O O . ILE A 1 100 ? -4.948 -6.683 -8.629 1.00 97.38 100 ILE A O 1
ATOM 798 N N . ILE A 1 101 ? -3.409 -5.996 -7.136 1.00 96.19 101 ILE A N 1
ATOM 799 C CA . ILE A 1 101 ? -3.255 -7.264 -6.426 1.00 96.19 101 ILE A CA 1
ATOM 800 C C . ILE A 1 101 ? -3.990 -7.159 -5.091 1.00 96.19 101 ILE A C 1
ATOM 802 O O . ILE A 1 101 ? -3.689 -6.276 -4.288 1.00 96.19 101 ILE A O 1
ATOM 806 N N . GLU A 1 102 ? -4.958 -8.041 -4.843 1.00 95.38 102 GLU A N 1
ATOM 807 C CA . GLU A 1 102 ? -5.598 -8.142 -3.527 1.00 95.38 102 GLU A CA 1
ATOM 808 C C . GLU A 1 102 ? -4.638 -8.784 -2.516 1.00 95.38 102 GLU A C 1
ATOM 810 O O . GLU A 1 102 ? -3.931 -9.745 -2.821 1.00 95.38 102 GLU A O 1
ATOM 815 N N . VAL A 1 103 ? -4.593 -8.228 -1.308 1.00 93.50 103 VAL A N 1
ATOM 816 C CA . VAL A 1 103 ? -3.786 -8.744 -0.200 1.00 93.50 103 VAL A CA 1
ATOM 817 C C . VAL A 1 103 ? -4.585 -9.820 0.523 1.00 93.50 103 VAL A C 1
ATOM 819 O O . VAL A 1 103 ? -5.64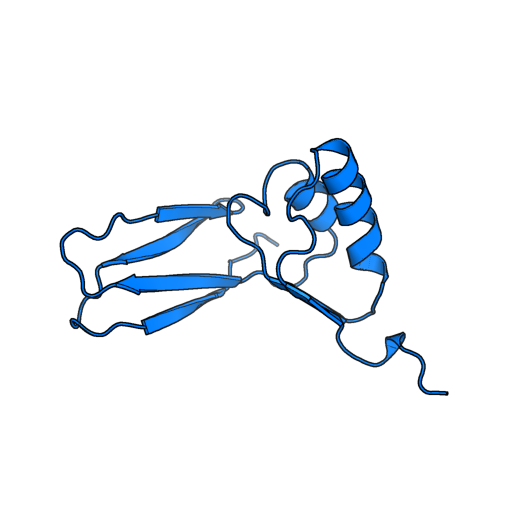6 -9.539 1.087 1.00 93.50 103 VAL A O 1
ATOM 822 N N . GLU A 1 104 ? -4.061 -11.044 0.546 1.00 84.88 104 GLU A N 1
ATOM 823 C CA . GLU A 1 104 ? -4.680 -12.151 1.271 1.00 84.88 104 GLU A CA 1
ATOM 824 C C . GLU A 1 104 ? -4.688 -11.869 2.779 1.00 84.88 104 GLU A C 1
ATOM 826 O O . GLU A 1 104 ? -3.661 -11.534 3.380 1.00 84.88 104 GLU A O 1
ATOM 831 N N . ARG A 1 105 ? -5.854 -12.027 3.411 1.00 71.56 105 ARG A N 1
ATOM 832 C CA . ARG A 1 105 ? -5.981 -11.955 4.869 1.00 71.56 105 ARG A CA 1
ATOM 833 C C . ARG A 1 105 ? -5.826 -13.330 5.484 1.00 71.56 105 ARG A C 1
ATOM 835 O O . ARG A 1 105 ? -6.467 -14.284 5.053 1.00 71.56 105 ARG A O 1
ATOM 842 N N . GLN A 1 106 ? -5.051 -13.396 6.561 1.00 59.09 106 GLN A N 1
ATOM 843 C CA . GLN A 1 106 ? -5.230 -14.461 7.538 1.00 59.09 106 GLN A CA 1
ATOM 844 C C . GLN A 1 106 ? -6.483 -14.108 8.343 1.00 59.09 106 GLN A C 1
ATOM 846 O O . GLN A 1 106 ? -6.514 -13.066 8.999 1.00 59.09 106 GLN A O 1
ATOM 851 N N . GLY A 1 107 ? -7.540 -14.899 8.148 1.00 52.03 107 GLY A N 1
ATOM 852 C CA . GLY A 1 107 ? -8.809 -14.765 8.866 1.00 52.03 107 GLY A CA 1
ATOM 853 C C . GLY A 1 107 ? -8.712 -15.155 10.332 1.00 52.03 107 GLY A C 1
ATOM 854 O O . GLY A 1 107 ? -7.739 -15.851 10.702 1.00 52.03 107 GLY A O 1
#